Protein AF-A0A227J2J6-F1 (afdb_monomer_lite)

Organism: Vibrio parahaemolyticus (NCBI:txid670)

Sequence (100 aa):
ETFDATRYNQSDNKPFEEVLEASLSRRSILKGGLGISAMTAFGAFGLAGCNSSSSGTSASNGSGVSKAVLNFDSIPGSLTDAVSIPQGYTAQVLVPWGTP

Foldseek 3Di:
DPDDPDDPDPDPDDDVVVVVVVVVVVVVVVVVVCVVVVVVVCVPDPDPPPPDDDDDDDDPPPPPPPPDDDPFDDDDDDPDPDDDDTPPDDDDDPDDPPDD

Radius of gyration: 25.39 Å; chains: 1; bounding box: 62×45×46 Å

Structure (mmCIF, N/CA/C/O backbone):
data_AF-A0A227J2J6-F1
#
_entry.id   AF-A0A227J2J6-F1
#
loop_
_atom_site.group_PDB
_atom_site.id
_atom_site.type_symbol
_atom_site.label_atom_id
_atom_site.label_alt_id
_atom_site.label_comp_id
_atom_site.label_asym_id
_atom_site.label_entity_id
_atom_site.label_seq_id
_atom_site.pdbx_PDB_ins_code
_atom_site.Cartn_x
_atom_site.Cartn_y
_atom_site.Cartn_z
_atom_site.occupancy
_atom_site.B_iso_or_equiv
_atom_site.auth_seq_id
_atom_site.auth_comp_id
_atom_site.auth_asym_id
_atom_site.auth_atom_id
_atom_site.pdbx_PDB_model_num
ATOM 1 N N . GLU A 1 1 ? -27.874 13.995 26.804 1.00 52.56 1 GLU A N 1
ATOM 2 C CA . GLU A 1 1 ? -26.880 13.202 27.560 1.00 52.56 1 GLU A CA 1
ATOM 3 C C . GLU A 1 1 ? -27.247 11.712 27.554 1.00 52.56 1 GLU A C 1
ATOM 5 O O . GLU A 1 1 ? -28.024 11.280 28.392 1.00 52.56 1 GLU A O 1
ATOM 10 N N . THR A 1 2 ? -26.780 10.931 26.570 1.00 68.88 2 THR A N 1
ATOM 11 C CA . THR A 1 2 ? -27.120 9.492 26.410 1.00 68.88 2 THR A CA 1
ATOM 12 C C . THR A 1 2 ? -25.891 8.583 26.485 1.00 68.88 2 THR A C 1
ATOM 14 O O . THR A 1 2 ? -25.869 7.514 25.879 1.00 68.88 2 THR A O 1
ATOM 17 N N . PHE A 1 3 ? -24.828 9.025 27.155 1.00 70.50 3 PHE A N 1
ATOM 18 C CA . PHE A 1 3 ? -23.610 8.232 27.251 1.00 70.50 3 PHE A CA 1
ATOM 19 C C . PHE A 1 3 ? -23.766 7.169 28.345 1.00 70.50 3 PHE A C 1
ATOM 21 O O . PHE A 1 3 ? -23.811 7.496 29.529 1.00 70.50 3 PHE A O 1
ATOM 28 N N . ASP A 1 4 ? -23.874 5.907 27.935 1.00 75.12 4 ASP A N 1
ATOM 29 C CA . ASP A 1 4 ? -23.820 4.737 28.811 1.00 75.12 4 ASP A CA 1
ATOM 30 C C . ASP A 1 4 ? -22.391 4.175 28.782 1.00 75.12 4 ASP A C 1
ATOM 32 O O . ASP A 1 4 ? -21.891 3.769 27.734 1.00 75.12 4 ASP A O 1
ATOM 36 N N . ALA A 1 5 ? -21.715 4.195 29.933 1.00 74.94 5 ALA A N 1
ATOM 37 C CA . ALA A 1 5 ? -20.317 3.788 30.071 1.00 74.94 5 ALA A CA 1
ATOM 38 C C . ALA A 1 5 ? -20.135 2.269 30.278 1.00 74.94 5 ALA A C 1
ATOM 40 O O . ALA A 1 5 ? -19.032 1.812 30.594 1.00 74.94 5 ALA A O 1
ATOM 41 N N . THR A 1 6 ? -21.199 1.470 30.160 1.00 79.69 6 THR A N 1
ATOM 42 C CA . THR A 1 6 ? -21.135 0.026 30.412 1.00 79.69 6 THR A CA 1
ATOM 43 C C . THR A 1 6 ? -20.284 -0.711 29.372 1.00 79.69 6 THR A C 1
ATOM 45 O O . THR A 1 6 ? -20.518 -0.683 28.164 1.00 79.69 6 THR A O 1
ATOM 48 N N . ARG A 1 7 ? -19.251 -1.413 29.856 1.00 70.12 7 ARG A N 1
ATOM 49 C CA . ARG A 1 7 ? -18.338 -2.206 29.026 1.00 70.12 7 ARG A CA 1
ATOM 50 C C . ARG A 1 7 ? -18.874 -3.631 28.864 1.00 70.12 7 ARG A C 1
ATOM 52 O O . ARG A 1 7 ? -18.709 -4.465 29.747 1.00 70.12 7 ARG A O 1
ATOM 59 N N . TYR A 1 8 ? -19.459 -3.925 27.705 1.00 80.62 8 TYR A N 1
ATOM 60 C CA . TYR A 1 8 ? -19.974 -5.265 27.373 1.00 80.62 8 TYR A CA 1
ATOM 61 C C . TYR A 1 8 ? -18.879 -6.286 27.029 1.00 80.62 8 TYR A C 1
ATOM 63 O O . TYR A 1 8 ? -19.110 -7.493 27.079 1.00 80.62 8 TYR A O 1
ATOM 71 N N . ASN A 1 9 ? -17.677 -5.820 26.682 1.00 75.88 9 ASN A N 1
ATOM 72 C CA . ASN A 1 9 ? -16.558 -6.696 26.361 1.00 75.88 9 ASN A CA 1
ATOM 73 C C . ASN A 1 9 ? -15.788 -7.094 27.634 1.00 75.88 9 ASN A C 1
ATOM 75 O O . ASN A 1 9 ? -15.009 -6.294 28.160 1.00 75.88 9 ASN A O 1
ATOM 79 N N . GLN A 1 10 ? -15.999 -8.336 28.082 1.00 80.44 10 GLN A N 1
ATOM 80 C CA . GLN A 1 10 ? -15.340 -8.944 29.246 1.00 80.44 10 GLN A CA 1
ATOM 81 C C . GLN A 1 10 ? -13.994 -9.618 28.931 1.00 80.44 10 GLN A C 1
ATOM 83 O O . GLN A 1 10 ? -13.403 -10.231 29.811 1.00 80.44 10 GLN A O 1
ATOM 88 N N . SER A 1 11 ? -13.510 -9.553 27.687 1.00 81.88 11 SER A N 1
ATOM 89 C CA . SER A 1 11 ? -12.187 -10.095 27.364 1.00 81.88 11 SER A CA 1
ATOM 90 C C . SER A 1 11 ? -11.069 -9.234 27.960 1.00 81.88 11 SER A C 1
ATOM 92 O O . SER A 1 11 ? -11.162 -8.004 27.979 1.00 81.88 11 SER A O 1
ATOM 94 N N . ASP A 1 12 ? -9.968 -9.882 28.347 1.00 81.56 12 ASP A N 1
ATOM 95 C CA . ASP A 1 12 ? -8.729 -9.238 28.820 1.00 81.56 12 ASP A CA 1
ATOM 96 C C . ASP A 1 12 ? -7.928 -8.559 27.692 1.00 81.56 12 ASP A C 1
ATOM 98 O O . ASP A 1 12 ? -6.770 -8.169 27.858 1.00 81.56 12 ASP A O 1
ATOM 102 N N . ASN A 1 13 ? -8.521 -8.432 26.503 1.00 84.38 13 ASN A N 1
ATOM 103 C CA . ASN A 1 13 ? -7.863 -7.817 25.369 1.00 84.38 13 ASN A CA 1
ATOM 104 C C . ASN A 1 13 ? -7.784 -6.298 25.571 1.00 84.38 13 ASN A C 1
ATOM 106 O O . ASN A 1 13 ? -8.737 -5.654 26.028 1.00 84.38 13 ASN A O 1
ATOM 110 N N . LYS A 1 14 ? -6.647 -5.712 25.185 1.00 82.88 14 LYS A N 1
ATOM 111 C CA . LYS A 1 14 ? -6.433 -4.266 25.300 1.00 82.88 14 LYS A CA 1
ATOM 112 C C . LYS A 1 14 ? -7.535 -3.510 24.550 1.00 82.88 14 LYS A C 1
ATOM 114 O O . LYS A 1 14 ? -7.800 -3.847 23.389 1.00 82.88 14 LYS A O 1
ATOM 119 N N . PRO A 1 15 ? -8.195 -2.519 25.180 1.00 84.19 15 PRO A N 1
ATOM 120 C CA . PRO A 1 15 ? -9.182 -1.704 24.494 1.00 84.19 15 PRO A CA 1
ATOM 121 C C . PRO A 1 15 ? -8.528 -0.945 23.340 1.00 84.19 15 PRO A C 1
ATOM 123 O O . PRO A 1 15 ? -7.367 -0.543 23.411 1.00 84.19 15 PRO A O 1
ATOM 126 N N . PHE A 1 16 ? -9.294 -0.728 22.273 1.00 83.94 16 PHE A N 1
ATOM 127 C CA . PHE A 1 16 ? -8.801 -0.032 21.086 1.00 83.94 16 PHE A CA 1
ATOM 128 C C . PHE A 1 16 ? -8.272 1.375 21.402 1.00 83.94 16 PHE A C 1
ATOM 130 O O . PHE A 1 16 ? -7.287 1.801 20.810 1.00 83.94 16 PHE A O 1
ATOM 137 N N . GLU A 1 17 ? -8.880 2.064 22.367 1.00 85.25 17 GLU A N 1
ATOM 138 C CA . GLU A 1 17 ? -8.456 3.388 22.832 1.00 85.25 17 GLU A CA 1
ATOM 139 C C . GLU A 1 17 ? -7.000 3.403 23.322 1.00 85.25 17 GLU A C 1
ATOM 141 O O . GLU A 1 17 ? -6.227 4.262 22.910 1.00 85.25 17 GLU A O 1
ATOM 146 N N . GLU A 1 18 ? -6.579 2.391 24.085 1.00 86.00 18 GLU A N 1
ATOM 147 C CA . GLU A 1 18 ? -5.199 2.271 24.575 1.00 86.00 18 GLU A CA 1
ATOM 148 C C . GLU A 1 18 ? -4.209 2.036 23.421 1.00 86.00 18 GLU A C 1
ATOM 150 O O . GLU A 1 18 ? -3.103 2.581 23.397 1.00 86.00 18 GLU A O 1
ATOM 155 N N . VAL A 1 19 ? -4.612 1.251 22.415 1.00 88.25 19 VAL A N 1
ATOM 156 C CA . VAL A 1 19 ? -3.804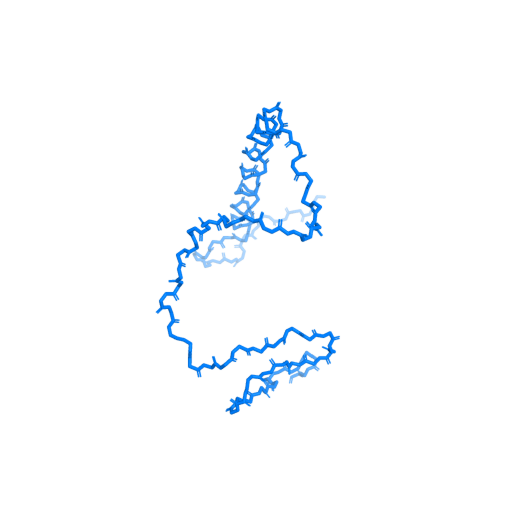 1.013 21.208 1.00 88.25 19 VAL A CA 1
ATOM 157 C C . VAL A 1 19 ? -3.680 2.292 20.376 1.00 88.25 19 VAL A C 1
ATOM 159 O O . VAL A 1 19 ? -2.588 2.627 19.903 1.00 88.25 19 VAL A O 1
ATOM 162 N N . LEU A 1 20 ? -4.788 3.018 20.211 1.00 88.75 20 LEU A N 1
ATOM 163 C CA . LEU A 1 20 ? -4.835 4.285 19.493 1.00 88.75 20 LEU A CA 1
ATOM 164 C C . LEU A 1 20 ? -3.948 5.327 20.183 1.00 88.75 20 LEU A C 1
ATOM 166 O O . LEU A 1 20 ? -3.094 5.924 19.525 1.00 88.75 20 LEU A O 1
ATOM 170 N N . GLU A 1 21 ? -4.074 5.483 21.499 1.00 89.44 21 GLU A N 1
ATOM 171 C CA . GLU A 1 21 ? -3.281 6.423 22.291 1.00 89.44 21 GLU A CA 1
ATOM 172 C C . GLU A 1 21 ? -1.783 6.096 22.245 1.00 89.44 21 GLU A C 1
ATOM 174 O O . GLU A 1 21 ? -0.957 6.979 21.989 1.00 89.44 21 GLU A O 1
ATOM 179 N N . ALA A 1 22 ? -1.414 4.816 22.354 1.00 88.38 22 ALA A N 1
ATOM 180 C CA . ALA A 1 22 ? -0.026 4.384 22.200 1.00 88.38 22 ALA A CA 1
ATOM 181 C C . ALA A 1 22 ? 0.547 4.731 20.810 1.00 88.38 22 ALA A C 1
ATOM 183 O O . ALA A 1 22 ? 1.717 5.112 20.690 1.00 88.38 22 ALA A O 1
ATOM 184 N N . SER A 1 23 ? -0.262 4.624 19.750 1.00 84.88 23 SER A N 1
ATOM 185 C CA . SER A 1 23 ? 0.161 4.963 18.385 1.00 84.88 23 SER A CA 1
ATOM 186 C C . SER A 1 23 ? 0.349 6.475 18.184 1.00 84.88 23 SER A C 1
ATOM 188 O O . SER A 1 23 ? 1.349 6.906 17.597 1.00 84.88 23 SER A O 1
ATOM 190 N N . LEU A 1 24 ? -0.569 7.285 18.725 1.00 86.25 24 LEU A N 1
ATOM 191 C CA . LEU A 1 24 ? -0.535 8.745 18.634 1.00 86.25 24 LEU A CA 1
ATOM 192 C C . LEU A 1 24 ? 0.621 9.327 19.453 1.00 86.25 24 LEU A C 1
ATOM 194 O O . LEU A 1 24 ? 1.340 10.198 18.957 1.00 86.25 24 LEU A O 1
ATOM 198 N N . SER A 1 25 ? 0.864 8.789 20.651 1.00 84.44 25 SER A N 1
ATOM 199 C CA . SER A 1 25 ? 1.988 9.165 21.514 1.00 84.44 25 SER A CA 1
ATOM 200 C C . SER A 1 25 ? 3.337 8.976 20.809 1.00 84.44 25 SER A C 1
ATOM 202 O O . SER A 1 25 ? 4.116 9.924 20.692 1.00 84.44 25 SER A O 1
ATOM 204 N N . ARG A 1 26 ? 3.585 7.803 20.201 1.00 82.25 26 ARG A N 1
ATOM 205 C CA . ARG A 1 26 ? 4.825 7.547 19.436 1.00 82.25 26 ARG A CA 1
ATOM 206 C C . ARG A 1 26 ? 5.020 8.526 18.279 1.00 82.25 26 ARG A C 1
ATOM 208 O O . ARG A 1 26 ? 6.128 9.021 18.076 1.00 82.25 26 ARG A O 1
ATOM 215 N N . ARG A 1 27 ? 3.959 8.826 17.521 1.00 80.31 27 ARG A N 1
ATOM 216 C CA . ARG A 1 27 ? 4.022 9.788 16.407 1.00 80.31 27 ARG A CA 1
ATOM 217 C C . ARG A 1 27 ? 4.300 11.207 16.905 1.00 80.31 27 ARG A C 1
ATOM 219 O O . ARG A 1 27 ? 5.059 11.921 16.253 1.00 80.31 27 ARG A O 1
ATOM 226 N N . SER A 1 28 ? 3.711 11.604 18.031 1.00 75.69 28 SER A N 1
ATOM 227 C CA . SER A 1 28 ? 3.956 12.910 18.650 1.00 75.69 28 SER A CA 1
ATOM 228 C C . SER A 1 28 ? 5.421 13.059 19.072 1.00 75.69 28 SER A C 1
ATOM 230 O O . SER A 1 28 ? 6.068 14.037 18.702 1.00 75.69 28 SER A O 1
ATOM 232 N N . ILE A 1 29 ? 5.984 12.037 19.727 1.00 78.00 29 ILE A N 1
ATOM 233 C CA . ILE A 1 29 ? 7.393 12.007 20.153 1.00 78.00 29 ILE A CA 1
ATOM 234 C C . ILE A 1 29 ? 8.337 12.091 18.944 1.00 78.00 29 ILE A C 1
ATOM 236 O O . ILE A 1 29 ? 9.251 12.914 18.929 1.00 78.00 29 ILE A O 1
ATOM 240 N N . LEU A 1 30 ? 8.096 11.294 17.897 1.00 73.25 30 LEU A N 1
ATOM 241 C CA . LEU A 1 30 ? 8.915 11.313 16.677 1.00 73.25 30 LEU A CA 1
ATOM 242 C C . LEU A 1 30 ? 8.827 12.658 15.940 1.00 73.25 30 LEU A C 1
ATOM 244 O O . LEU A 1 30 ? 9.842 13.183 15.485 1.00 73.25 30 LEU A O 1
ATOM 248 N N . LYS A 1 31 ? 7.627 13.245 15.846 1.00 68.06 31 LYS A N 1
ATOM 249 C CA . LYS A 1 31 ? 7.417 14.546 15.196 1.00 68.06 31 LYS A CA 1
ATOM 250 C C . LYS A 1 31 ? 8.043 15.695 15.996 1.00 68.06 31 LYS A C 1
ATOM 252 O O . LYS A 1 31 ? 8.613 16.600 15.393 1.00 68.06 31 LYS A O 1
ATOM 257 N N . GLY A 1 32 ? 7.984 15.639 17.328 1.00 63.25 32 GLY A N 1
ATOM 258 C CA . GLY A 1 32 ? 8.636 16.602 18.217 1.00 63.25 32 GLY A CA 1
ATOM 259 C C . GLY A 1 32 ? 10.166 16.513 18.184 1.00 63.25 32 GLY A C 1
ATOM 260 O O . GLY A 1 32 ? 10.835 17.5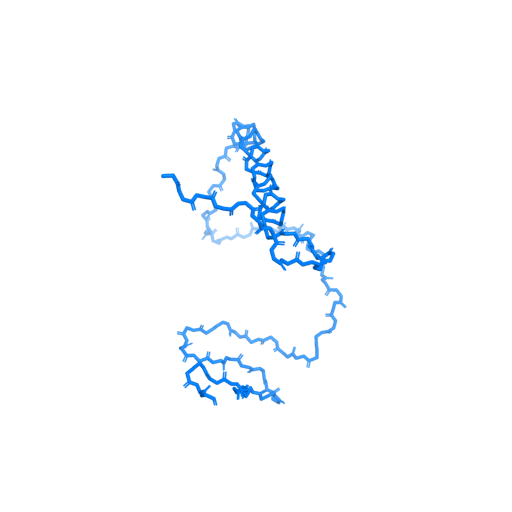41 18.121 1.00 63.25 32 GLY A O 1
ATOM 261 N N . GLY A 1 33 ? 10.726 15.298 18.143 1.00 61.03 33 GLY A N 1
ATOM 262 C CA . GLY A 1 33 ? 12.178 15.078 18.087 1.00 61.03 33 GLY A CA 1
ATOM 263 C C . GLY A 1 33 ? 12.817 15.508 16.762 1.00 61.03 33 GLY A C 1
ATOM 264 O O . GLY A 1 33 ? 13.855 16.168 16.758 1.00 61.03 33 GLY A O 1
ATOM 265 N N . LEU A 1 34 ? 12.170 15.211 15.629 1.00 57.34 34 LEU A N 1
ATOM 266 C CA . LEU A 1 34 ? 12.658 15.610 14.302 1.00 57.34 34 LEU A CA 1
ATOM 267 C C . LEU A 1 34 ? 12.627 17.131 14.089 1.00 57.34 34 LEU A C 1
ATOM 269 O O . LEU A 1 34 ? 13.521 17.663 13.437 1.00 57.34 34 LEU A O 1
ATOM 273 N N . GLY A 1 35 ? 11.642 17.842 14.650 1.00 55.62 35 GLY A N 1
ATOM 274 C CA . GLY A 1 35 ? 11.538 19.301 14.517 1.00 55.62 35 GLY A CA 1
ATOM 275 C C . GLY A 1 35 ? 12.702 20.060 15.163 1.00 55.62 35 GLY A C 1
ATOM 276 O O . GLY A 1 35 ? 13.185 21.037 14.598 1.00 55.62 35 GLY A O 1
ATOM 277 N N . ILE A 1 36 ? 13.200 19.575 16.305 1.00 56.69 36 ILE A N 1
ATOM 278 C CA . ILE A 1 36 ? 14.314 20.207 17.028 1.00 56.69 36 ILE A CA 1
ATOM 279 C C . ILE A 1 36 ? 15.662 19.864 16.372 1.00 56.69 36 ILE A C 1
ATOM 281 O O . ILE A 1 36 ? 16.501 20.746 16.197 1.00 56.69 36 ILE A O 1
ATOM 285 N N . SER A 1 37 ? 15.869 18.612 15.949 1.00 55.16 37 SER A N 1
ATOM 286 C CA . SER A 1 37 ? 17.128 18.194 15.309 1.00 55.16 37 SER A CA 1
ATOM 287 C C . SER A 1 37 ? 17.271 18.657 13.853 1.00 55.16 37 SER A C 1
ATOM 289 O O . SER A 1 37 ? 18.386 18.895 13.396 1.00 55.16 37 SER A O 1
ATOM 291 N N . ALA A 1 38 ? 16.172 18.819 13.108 1.00 54.38 38 ALA A N 1
ATOM 292 C CA . ALA A 1 38 ? 16.236 19.323 11.736 1.00 54.38 38 ALA A CA 1
ATOM 293 C C . ALA A 1 38 ? 16.611 20.811 11.689 1.00 54.38 38 ALA A C 1
ATOM 295 O O . ALA A 1 38 ? 17.396 21.206 10.832 1.00 54.38 38 ALA A O 1
ATOM 296 N N . MET A 1 39 ? 16.119 21.633 12.623 1.00 57.62 39 MET A N 1
ATOM 297 C CA . MET A 1 39 ? 16.487 23.054 12.677 1.00 57.62 39 MET A CA 1
ATOM 298 C C . MET A 1 39 ? 17.980 23.265 12.968 1.00 57.62 39 MET A C 1
ATOM 300 O O . MET A 1 39 ? 18.596 24.146 12.372 1.00 57.62 39 MET A O 1
ATOM 304 N N . THR A 1 40 ? 18.593 22.438 13.820 1.00 57.91 40 THR A N 1
ATOM 305 C CA . THR A 1 40 ? 20.038 22.517 14.094 1.00 57.91 40 THR A CA 1
ATOM 306 C C . THR A 1 40 ? 20.890 21.962 12.950 1.00 57.91 40 THR A C 1
ATOM 308 O O . THR A 1 40 ? 21.941 22.526 12.654 1.00 57.91 40 THR A O 1
ATOM 311 N N . ALA A 1 41 ? 20.434 20.916 12.254 1.00 56.41 41 ALA A N 1
ATOM 312 C CA . ALA A 1 41 ? 21.160 20.342 11.119 1.00 56.41 41 ALA A CA 1
ATOM 313 C C . ALA A 1 41 ? 21.098 21.219 9.851 1.00 56.41 41 ALA A C 1
ATOM 315 O O . ALA A 1 41 ? 22.129 21.448 9.218 1.00 56.41 41 ALA A O 1
ATOM 316 N N . PHE A 1 42 ? 19.925 21.765 9.505 1.00 56.75 42 PHE A N 1
ATOM 317 C CA . PHE A 1 42 ? 19.753 22.620 8.319 1.00 56.75 42 PHE A CA 1
ATOM 318 C C . PHE A 1 42 ? 20.331 24.035 8.485 1.00 56.75 42 PHE A C 1
ATOM 320 O O . PHE A 1 42 ? 20.606 24.693 7.485 1.00 56.75 42 PHE A O 1
ATOM 327 N N . GLY A 1 43 ? 20.538 24.510 9.720 1.00 54.84 43 GLY A N 1
ATOM 328 C CA . GLY A 1 43 ? 21.206 25.790 9.983 1.00 54.84 43 GLY A CA 1
ATOM 329 C C . GLY A 1 43 ? 22.734 25.745 9.842 1.00 54.84 43 GLY A C 1
ATOM 330 O O . GLY A 1 43 ? 23.344 26.776 9.575 1.00 54.84 43 GLY A O 1
ATOM 331 N N . ALA A 1 44 ? 23.356 24.570 10.002 1.00 53.56 44 ALA A N 1
ATOM 332 C CA . ALA A 1 44 ? 24.815 24.409 9.968 1.00 53.56 44 ALA A CA 1
ATOM 333 C C . ALA A 1 44 ? 25.345 23.802 8.655 1.00 53.56 44 ALA A C 1
ATOM 335 O O . ALA A 1 44 ? 26.469 24.100 8.255 1.00 53.56 44 ALA A O 1
ATOM 336 N N . PHE A 1 45 ? 24.548 22.983 7.962 1.00 55.53 45 PHE A N 1
ATOM 337 C CA . PHE A 1 45 ? 24.919 22.360 6.692 1.00 55.53 45 PHE A CA 1
ATOM 338 C C . PHE A 1 45 ? 23.925 22.793 5.615 1.00 55.53 45 PHE A C 1
ATOM 340 O O . PHE A 1 45 ? 22.816 22.271 5.524 1.00 55.53 45 PHE A O 1
ATOM 347 N N . GLY A 1 46 ? 24.316 23.804 4.834 1.00 55.16 46 GLY A N 1
ATOM 348 C CA . GLY A 1 46 ? 23.503 24.367 3.757 1.00 55.16 46 GLY A CA 1
ATOM 349 C C . GLY A 1 46 ? 22.964 23.311 2.786 1.00 55.16 46 GLY A C 1
ATOM 350 O O . GLY A 1 46 ? 23.556 22.246 2.611 1.00 55.16 46 GLY A O 1
ATOM 351 N N . LEU A 1 47 ? 21.828 23.627 2.151 1.00 58.41 47 LEU A N 1
ATOM 352 C CA . LEU A 1 47 ? 21.174 22.799 1.134 1.00 58.41 47 LEU A CA 1
ATOM 353 C C . LEU A 1 47 ? 22.173 22.381 0.039 1.00 58.41 47 LEU A C 1
ATOM 355 O O . LEU A 1 47 ? 22.435 23.133 -0.900 1.00 58.41 47 LEU A O 1
ATOM 359 N N . ALA A 1 48 ? 22.693 21.158 0.123 1.00 60.47 48 ALA A N 1
ATOM 360 C CA . ALA A 1 48 ? 23.398 20.529 -0.982 1.00 60.47 48 ALA A CA 1
ATOM 361 C C . ALA A 1 48 ? 22.360 20.092 -2.027 1.00 60.47 48 ALA A C 1
ATOM 363 O O . ALA A 1 48 ? 21.766 19.017 -1.939 1.00 60.47 48 ALA A O 1
ATOM 364 N N . GLY A 1 49 ? 22.101 20.966 -3.001 1.00 48.56 49 GLY A N 1
ATOM 365 C CA . GLY A 1 49 ? 21.330 20.632 -4.192 1.00 48.56 49 GLY A CA 1
ATOM 366 C C . GLY A 1 49 ? 22.078 19.585 -5.014 1.00 48.56 49 GLY A C 1
ATOM 367 O O . GLY A 1 49 ? 23.161 19.851 -5.531 1.00 48.56 49 GLY A O 1
ATOM 368 N N . CYS A 1 50 ? 21.517 18.384 -5.135 1.00 55.84 50 CYS A N 1
ATOM 369 C CA . CYS A 1 50 ? 22.063 17.353 -6.009 1.00 55.84 50 CYS A CA 1
ATOM 370 C C . CYS A 1 50 ? 21.671 17.676 -7.462 1.00 55.84 50 CYS A C 1
ATOM 372 O O . CYS A 1 50 ? 20.642 17.222 -7.953 1.00 55.84 50 CYS A O 1
ATOM 374 N N . ASN A 1 51 ? 22.464 18.514 -8.136 1.00 45.75 51 ASN A N 1
ATOM 375 C CA . ASN A 1 51 ? 22.405 18.682 -9.588 1.00 45.75 51 ASN A CA 1
ATOM 376 C C . ASN A 1 51 ? 23.344 17.649 -10.225 1.00 45.75 51 ASN A C 1
ATOM 378 O O . ASN A 1 51 ? 24.562 17.835 -10.242 1.00 45.75 51 ASN A O 1
ATOM 382 N N . SER A 1 52 ? 22.793 16.545 -10.725 1.00 45.59 52 SER A N 1
ATOM 383 C CA . SER A 1 52 ? 23.570 15.522 -11.422 1.00 45.59 52 SER A CA 1
ATOM 384 C C . SER A 1 52 ? 23.898 15.974 -12.850 1.00 45.59 52 SER A C 1
ATOM 386 O O . SER A 1 52 ? 23.156 15.680 -13.786 1.00 45.59 52 SER A O 1
ATOM 388 N N . SER A 1 53 ? 25.033 16.651 -13.015 1.00 44.25 53 SER A N 1
ATOM 389 C CA . SER A 1 53 ? 25.733 16.748 -14.299 1.00 44.25 53 SER A CA 1
ATOM 390 C C . SER A 1 53 ? 27.014 15.924 -14.187 1.00 44.25 53 SER A C 1
ATOM 392 O O . SER A 1 53 ? 27.854 16.157 -13.323 1.00 44.25 53 SER A O 1
ATOM 394 N N . SER A 1 54 ? 27.111 14.896 -15.021 1.00 50.09 54 SER A N 1
ATOM 395 C CA . SER A 1 54 ? 28.174 13.895 -15.045 1.00 50.09 54 SER A CA 1
ATOM 396 C C . SER A 1 54 ? 29.573 14.485 -15.260 1.00 50.09 54 SER A C 1
ATOM 398 O O . SER A 1 54 ? 29.809 15.097 -16.295 1.00 50.09 54 SER A O 1
ATOM 400 N N . SER A 1 55 ? 30.517 14.186 -14.365 1.00 46.06 55 SER A N 1
ATOM 401 C CA . SER A 1 55 ? 31.806 13.550 -14.691 1.00 46.06 55 SER A CA 1
ATOM 402 C C . SER A 1 55 ? 32.675 13.463 -13.436 1.00 46.06 55 SER A C 1
ATOM 404 O O . SER A 1 55 ? 32.995 14.486 -12.845 1.00 46.06 55 SER A O 1
ATOM 406 N N . GLY A 1 56 ? 33.092 12.243 -13.090 1.00 53.25 56 GLY A N 1
ATOM 407 C CA . GLY A 1 56 ? 34.321 11.967 -12.347 1.00 53.25 56 GLY A CA 1
ATOM 408 C C . GLY A 1 56 ? 34.415 12.501 -10.919 1.00 53.25 56 GLY A C 1
ATOM 409 O O . GLY A 1 56 ? 34.823 13.630 -10.693 1.00 53.25 56 GLY A O 1
ATOM 410 N N . THR A 1 57 ? 34.160 11.632 -9.944 1.00 40.00 57 THR A N 1
ATOM 411 C CA . THR A 1 57 ? 35.050 11.389 -8.791 1.00 40.00 57 THR A CA 1
ATOM 412 C C . THR A 1 57 ? 34.421 10.312 -7.915 1.00 40.00 57 THR A C 1
ATOM 414 O O . THR A 1 57 ? 33.258 10.381 -7.528 1.00 40.00 57 THR A O 1
ATOM 417 N N . SER A 1 58 ? 35.194 9.258 -7.671 1.00 52.06 58 SER A N 1
ATOM 418 C CA . SER A 1 58 ? 34.814 8.091 -6.887 1.00 52.06 58 SER A CA 1
ATOM 419 C C . SER A 1 58 ? 34.480 8.490 -5.450 1.00 52.06 58 SER A C 1
ATOM 421 O O . SER A 1 58 ? 35.377 8.695 -4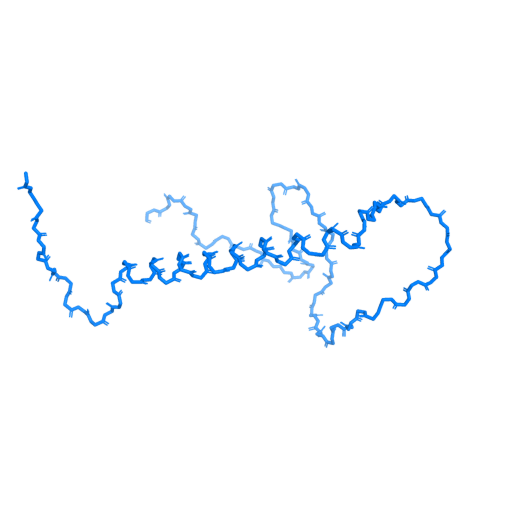.637 1.00 52.06 58 SER A O 1
ATOM 423 N N . ALA A 1 59 ? 33.193 8.559 -5.116 1.00 45.44 59 ALA A N 1
ATOM 424 C CA . ALA A 1 59 ? 32.745 8.477 -3.736 1.00 45.44 59 ALA A CA 1
ATOM 425 C C . ALA A 1 59 ? 32.593 6.992 -3.399 1.00 45.44 59 ALA A C 1
ATOM 427 O O . ALA A 1 59 ? 31.664 6.329 -3.864 1.00 45.44 59 ALA A O 1
ATOM 428 N N . SER A 1 60 ? 33.532 6.449 -2.621 1.00 51.56 60 SER A N 1
ATOM 429 C CA . SER A 1 60 ? 33.364 5.140 -1.999 1.00 51.56 60 SER A CA 1
ATOM 430 C C . SER A 1 60 ? 32.235 5.235 -0.969 1.00 51.56 60 SER A C 1
ATOM 432 O O . SER A 1 60 ? 32.467 5.466 0.218 1.00 51.56 60 SER A O 1
ATOM 434 N N . ASN A 1 61 ? 30.992 5.088 -1.422 1.00 46.16 61 ASN A N 1
ATOM 435 C CA . ASN A 1 61 ? 29.875 4.855 -0.524 1.00 46.16 61 ASN A CA 1
ATOM 436 C C . ASN A 1 61 ? 30.009 3.428 -0.002 1.00 46.16 61 ASN A C 1
ATOM 438 O O . ASN A 1 61 ? 29.762 2.461 -0.722 1.00 46.16 61 ASN A O 1
ATOM 442 N N . GLY A 1 62 ? 30.407 3.310 1.264 1.00 53.34 62 GLY A N 1
ATOM 443 C CA . GLY A 1 62 ? 30.225 2.104 2.057 1.00 53.34 62 GLY A CA 1
ATOM 444 C C . GLY A 1 62 ? 28.735 1.807 2.193 1.00 53.34 62 GLY A C 1
ATOM 445 O O . GLY A 1 62 ? 28.118 2.114 3.206 1.00 53.34 62 GLY A O 1
ATOM 446 N N . SER A 1 63 ? 28.141 1.236 1.152 1.00 54.00 63 SER A N 1
ATOM 447 C CA . SER A 1 63 ? 26.877 0.531 1.261 1.00 54.00 63 SER A CA 1
ATOM 448 C C . SER A 1 63 ? 27.250 -0.885 1.660 1.00 54.00 63 SER A C 1
ATOM 450 O O . SER A 1 63 ? 27.898 -1.592 0.889 1.00 54.00 63 SER A O 1
ATOM 452 N N . GLY A 1 64 ? 26.944 -1.270 2.899 1.00 57.12 64 GLY A N 1
ATOM 453 C CA . GLY A 1 64 ? 27.057 -2.662 3.311 1.00 57.12 64 GLY A CA 1
ATOM 454 C C . GLY A 1 64 ? 26.244 -3.500 2.334 1.00 57.12 64 GLY A C 1
ATOM 455 O O . GLY A 1 64 ? 25.018 -3.478 2.389 1.00 57.12 64 GLY A O 1
ATOM 456 N N . VAL A 1 65 ? 26.930 -4.172 1.407 1.00 64.31 65 VAL A N 1
ATOM 457 C CA . VAL A 1 65 ? 26.306 -5.060 0.432 1.00 64.31 65 VAL A CA 1
ATOM 458 C C . VAL A 1 65 ? 25.606 -6.133 1.245 1.00 64.31 65 VAL A C 1
ATOM 460 O O . VAL A 1 65 ? 26.247 -6.946 1.916 1.00 64.31 65 VAL A O 1
ATOM 463 N N . SER A 1 66 ? 24.281 -6.083 1.259 1.00 66.12 66 SER A N 1
ATOM 464 C CA . SER A 1 66 ? 23.447 -7.079 1.907 1.00 66.12 66 SER A CA 1
ATOM 465 C C . SER A 1 66 ? 23.850 -8.450 1.364 1.00 66.12 66 SER A C 1
ATOM 467 O O . SER A 1 66 ? 23.646 -8.746 0.193 1.00 66.12 66 SER A O 1
ATOM 469 N N . LYS A 1 67 ? 24.408 -9.318 2.218 1.00 72.94 67 LYS A N 1
ATOM 470 C CA . LYS A 1 67 ? 24.771 -10.710 1.878 1.00 72.94 67 LYS A CA 1
ATOM 471 C C . LYS A 1 67 ? 23.537 -11.622 1.733 1.00 72.94 67 LYS A C 1
ATOM 473 O O . LYS A 1 67 ? 23.639 -12.841 1.846 1.00 72.94 67 LYS A O 1
ATOM 478 N N . ALA A 1 68 ? 22.353 -11.038 1.571 1.00 77.50 68 ALA A N 1
ATOM 479 C CA . ALA A 1 68 ? 21.117 -11.780 1.416 1.00 77.50 68 ALA A CA 1
ATOM 480 C C . ALA A 1 68 ? 21.120 -12.441 0.036 1.00 77.50 68 ALA A C 1
ATOM 482 O O . ALA A 1 68 ? 21.212 -11.762 -0.984 1.00 77.50 68 ALA A O 1
ATOM 483 N N . VAL A 1 69 ? 21.040 -13.770 0.014 1.00 84.25 69 VAL A N 1
ATOM 484 C CA . VAL A 1 69 ? 20.868 -14.527 -1.225 1.00 84.25 69 VAL A CA 1
ATOM 485 C C . VAL A 1 69 ? 19.387 -14.492 -1.572 1.00 84.25 69 VAL A C 1
ATOM 487 O O . VAL A 1 69 ? 18.555 -15.008 -0.826 1.00 84.25 69 VAL A O 1
ATOM 490 N N . LEU A 1 70 ? 19.063 -13.848 -2.686 1.00 85.94 70 LEU A N 1
ATOM 491 C CA . LEU A 1 70 ? 17.726 -13.849 -3.259 1.00 85.94 70 LEU A CA 1
ATOM 492 C C . LEU A 1 70 ? 17.681 -14.950 -4.317 1.00 85.94 70 LEU A C 1
ATOM 494 O O . LEU A 1 70 ? 18.520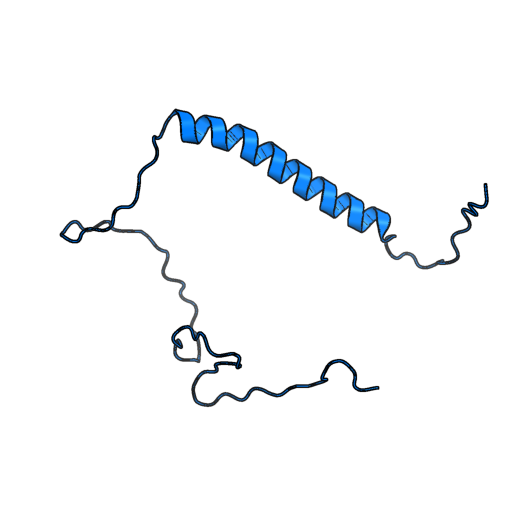 -14.982 -5.210 1.00 85.94 70 LEU A O 1
ATOM 498 N N . ASN A 1 71 ? 16.706 -15.850 -4.221 1.00 90.62 71 ASN A N 1
ATOM 499 C CA . ASN A 1 71 ? 16.511 -16.925 -5.202 1.00 90.62 71 ASN A CA 1
ATOM 500 C C . ASN A 1 71 ? 15.670 -16.469 -6.409 1.00 90.62 71 ASN A C 1
ATOM 502 O O . ASN A 1 71 ? 14.978 -17.276 -7.021 1.00 90.62 71 ASN A O 1
ATOM 506 N N . PHE A 1 72 ? 15.680 -15.173 -6.718 1.00 91.31 72 PHE A N 1
ATOM 507 C CA . PHE A 1 72 ? 14.982 -14.599 -7.861 1.00 91.31 72 PHE A CA 1
ATOM 508 C C . PHE A 1 72 ? 15.810 -13.460 -8.456 1.00 91.31 72 PHE A C 1
ATOM 510 O O . PHE A 1 72 ? 16.504 -12.743 -7.731 1.00 91.31 72 PHE A O 1
ATOM 517 N N . ASP A 1 73 ? 15.703 -13.285 -9.770 1.00 90.25 73 ASP A N 1
ATOM 518 C CA . ASP A 1 73 ? 16.323 -12.165 -10.467 1.00 90.25 73 ASP A CA 1
ATOM 519 C C . ASP A 1 73 ? 15.541 -10.871 -10.229 1.00 90.25 73 ASP A C 1
ATOM 521 O O . ASP A 1 73 ? 14.307 -10.853 -10.227 1.00 90.25 73 ASP A O 1
ATOM 525 N N . SER A 1 74 ? 16.270 -9.768 -10.048 1.00 90.56 74 SER A N 1
ATOM 526 C CA . SER A 1 74 ? 15.667 -8.443 -9.905 1.00 90.56 74 SER A CA 1
ATOM 527 C C . SER A 1 74 ? 14.903 -8.047 -11.171 1.00 90.56 74 SER A C 1
ATOM 529 O O . SER A 1 74 ? 15.369 -8.265 -12.290 1.00 90.56 74 SER A O 1
ATOM 531 N N . ILE A 1 75 ? 13.742 -7.425 -10.985 1.00 93.19 7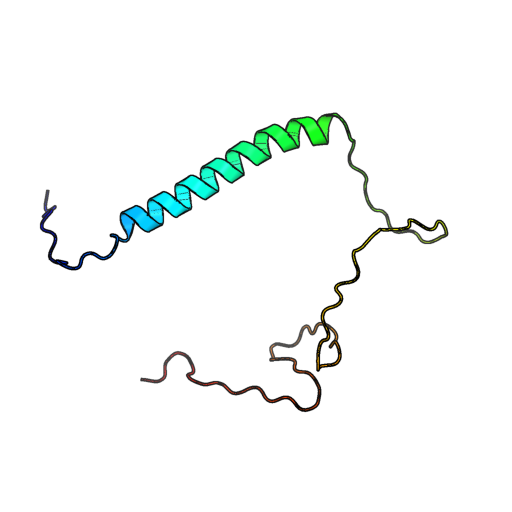5 ILE A N 1
ATOM 532 C CA . ILE A 1 75 ? 12.822 -7.030 -12.054 1.00 93.19 75 ILE A CA 1
ATOM 533 C C . ILE A 1 75 ? 12.787 -5.496 -12.110 1.00 93.19 75 ILE A C 1
ATOM 535 O O . ILE A 1 75 ? 12.765 -4.861 -11.050 1.00 93.19 75 ILE A O 1
ATOM 539 N N . PRO A 1 76 ? 12.772 -4.863 -13.298 1.00 92.50 76 PRO A N 1
ATOM 540 C CA . PRO A 1 76 ? 12.576 -3.420 -13.396 1.00 92.50 76 PRO A CA 1
ATOM 541 C C . PRO A 1 76 ? 11.214 -2.992 -12.830 1.00 92.50 76 PRO A C 1
ATOM 543 O O . PRO A 1 76 ? 10.233 -3.734 -12.897 1.00 92.50 76 PRO A O 1
ATOM 546 N N . GLY A 1 77 ? 11.143 -1.766 -12.305 1.00 92.25 77 GLY A N 1
ATOM 547 C CA . GLY A 1 77 ? 9.867 -1.158 -11.924 1.00 92.25 77 GLY A CA 1
ATOM 548 C C . GLY A 1 77 ? 8.953 -0.964 -13.138 1.00 92.25 77 GLY A C 1
ATOM 549 O O . GLY A 1 77 ? 9.433 -0.653 -14.229 1.00 92.25 77 GLY A O 1
ATOM 550 N N . SER A 1 78 ? 7.642 -1.127 -12.943 1.00 93.12 78 SER A N 1
ATOM 551 C CA . SER A 1 78 ? 6.628 -0.979 -13.993 1.00 93.12 78 SER A CA 1
ATOM 552 C C . SER A 1 78 ? 5.597 0.095 -13.641 1.00 93.12 78 SER A C 1
ATOM 554 O O . SER A 1 78 ? 5.259 0.287 -12.475 1.00 93.12 78 SER A O 1
ATOM 556 N N . LEU A 1 79 ? 5.086 0.778 -14.667 1.00 94.56 79 LEU A N 1
ATOM 557 C CA . LEU A 1 79 ? 3.989 1.755 -14.592 1.00 94.56 79 LEU A CA 1
ATOM 558 C C . LEU A 1 79 ? 2.632 1.138 -14.981 1.00 94.56 79 LEU A C 1
ATOM 560 O O . LEU A 1 79 ? 1.631 1.842 -15.075 1.00 94.56 79 LEU A O 1
ATOM 564 N N . THR A 1 80 ? 2.602 -0.162 -15.271 1.00 95.06 80 THR A N 1
ATOM 565 C CA . THR A 1 80 ? 1.384 -0.883 -15.651 1.00 95.06 80 THR A CA 1
ATOM 566 C C . THR A 1 80 ? 0.480 -1.114 -14.445 1.00 95.06 80 THR A C 1
ATOM 568 O O . THR A 1 80 ? 0.973 -1.494 -13.385 1.00 95.06 80 THR A O 1
ATOM 571 N N . ASP A 1 81 ? -0.835 -1.006 -14.636 1.00 95.31 81 ASP A N 1
ATOM 572 C CA . ASP A 1 81 ? -1.839 -1.419 -13.645 1.00 95.31 81 ASP A CA 1
ATOM 573 C C . ASP A 1 81 ? -1.979 -2.955 -13.611 1.00 95.31 81 ASP A C 1
ATOM 575 O O . ASP A 1 81 ? -2.945 -3.540 -14.097 1.00 95.31 81 ASP A O 1
ATOM 579 N N . ALA A 1 82 ? -0.918 -3.627 -13.157 1.00 93.06 82 ALA A N 1
ATOM 580 C CA . ALA A 1 82 ? -0.809 -5.081 -13.091 1.00 93.06 82 ALA A CA 1
ATOM 581 C C . ALA A 1 82 ? 0.284 -5.517 -12.099 1.00 93.06 82 ALA A C 1
ATOM 583 O O . ALA A 1 82 ? 1.192 -4.754 -11.761 1.00 93.06 82 ALA A O 1
ATOM 584 N N . VAL A 1 83 ? 0.241 -6.782 -11.671 1.00 94.19 83 VAL A N 1
ATOM 585 C CA . VAL A 1 83 ? 1.263 -7.378 -10.797 1.00 94.19 83 VAL A CA 1
ATOM 586 C C . VAL A 1 83 ? 2.455 -7.857 -11.635 1.00 94.19 83 VAL A C 1
ATOM 588 O O . VAL A 1 83 ? 2.306 -8.733 -12.483 1.00 94.19 83 VAL A O 1
ATOM 591 N N . SER A 1 84 ? 3.646 -7.307 -11.381 1.00 94.75 84 SER A N 1
ATOM 592 C CA . SER A 1 84 ? 4.904 -7.720 -12.029 1.00 94.75 84 SER A CA 1
ATOM 593 C C . SER A 1 84 ? 5.639 -8.757 -11.173 1.00 94.75 84 SER A C 1
ATOM 595 O O . SER A 1 84 ? 5.877 -8.516 -9.991 1.00 94.75 84 SER A O 1
ATOM 597 N N . ILE A 1 85 ? 6.001 -9.903 -11.758 1.00 94.81 85 ILE A N 1
ATOM 598 C CA . ILE A 1 85 ? 6.630 -11.043 -11.064 1.00 94.81 85 ILE A CA 1
ATOM 599 C C . ILE A 1 85 ? 7.875 -11.556 -11.809 1.00 94.81 85 ILE A C 1
ATOM 601 O O . ILE A 1 85 ? 7.965 -11.376 -13.027 1.00 94.81 85 ILE A O 1
ATOM 605 N N . PRO A 1 86 ? 8.843 -12.184 -11.110 1.00 94.75 86 PRO A N 1
ATOM 606 C CA . PRO A 1 86 ? 10.024 -12.753 -11.746 1.00 94.75 86 PRO A CA 1
ATOM 607 C C . PRO A 1 86 ? 9.681 -14.047 -12.498 1.00 94.75 86 PRO A C 1
ATOM 609 O O . PRO A 1 86 ? 8.628 -14.655 -12.290 1.00 94.75 86 PRO A O 1
ATOM 612 N N . GLN A 1 87 ? 10.583 -14.486 -13.377 1.00 91.94 87 GLN A N 1
ATOM 613 C CA . GLN A 1 87 ? 10.400 -15.719 -14.147 1.00 91.94 87 GLN A CA 1
ATOM 614 C C . GLN A 1 87 ? 10.245 -16.934 -13.218 1.00 91.94 87 GLN A C 1
ATOM 616 O O . GLN A 1 87 ? 10.951 -17.053 -12.220 1.00 91.94 87 GLN A O 1
ATOM 621 N N . GLY A 1 88 ? 9.316 -17.837 -13.544 1.00 94.25 88 GLY A N 1
ATOM 622 C CA . GLY A 1 88 ? 9.046 -19.044 -12.750 1.00 94.25 88 GLY A CA 1
ATOM 623 C C . GLY A 1 88 ? 8.117 -18.848 -11.544 1.00 94.25 88 GLY A C 1
ATOM 624 O O . GLY A 1 88 ? 7.833 -19.818 -10.846 1.00 94.25 88 GLY A O 1
ATOM 625 N N . TYR A 1 89 ? 7.609 -17.634 -11.308 1.00 94.62 89 TYR A N 1
ATOM 626 C CA . TYR A 1 89 ? 6.627 -17.353 -10.257 1.00 94.62 89 TYR A CA 1
ATOM 627 C C . TYR A 1 89 ? 5.208 -17.223 -10.822 1.00 94.62 89 TYR A C 1
ATOM 629 O O . TYR A 1 89 ? 5.000 -17.041 -12.020 1.00 94.62 89 TYR A O 1
ATOM 637 N N . THR A 1 90 ? 4.200 -17.327 -9.954 1.00 95.56 90 THR A N 1
ATOM 638 C CA . THR A 1 90 ? 2.786 -17.123 -10.303 1.00 95.56 90 THR A CA 1
ATOM 639 C C . THR A 1 90 ? 2.104 -16.321 -9.202 1.00 95.56 90 THR A C 1
ATOM 641 O O . THR A 1 90 ? 2.346 -16.561 -8.020 1.00 95.56 90 THR A O 1
ATOM 644 N N . ALA A 1 91 ? 1.253 -15.370 -9.586 1.00 95.38 91 ALA A N 1
ATOM 645 C CA . ALA A 1 91 ? 0.407 -14.612 -8.671 1.00 95.38 91 ALA A CA 1
ATOM 646 C C . ALA A 1 91 ? -1.055 -15.053 -8.833 1.00 95.38 91 ALA A C 1
ATOM 648 O O . ALA A 1 91 ? -1.527 -15.228 -9.955 1.00 95.38 91 ALA A O 1
ATOM 649 N N . GLN A 1 92 ? -1.774 -15.218 -7.721 1.00 95.69 92 GLN A N 1
ATOM 650 C CA . GLN A 1 92 ? -3.186 -15.605 -7.707 1.00 95.69 92 GLN A CA 1
ATOM 651 C C . GLN A 1 92 ? -3.966 -14.727 -6.726 1.00 95.69 92 GLN A C 1
ATOM 653 O O . GLN A 1 92 ? -3.503 -14.455 -5.619 1.00 95.69 92 GLN A O 1
ATOM 658 N N . VAL A 1 93 ? -5.167 -14.300 -7.123 1.00 94.06 93 VAL A N 1
ATOM 659 C CA . VAL A 1 93 ? -6.108 -13.604 -6.236 1.00 94.06 93 VAL A CA 1
ATOM 660 C C . VAL A 1 93 ? -6.811 -14.639 -5.361 1.00 94.06 93 VAL A C 1
ATOM 662 O O . VAL A 1 93 ? -7.447 -15.547 -5.888 1.00 94.06 93 VAL A O 1
ATOM 665 N N . LEU A 1 94 ? -6.697 -14.507 -4.037 1.00 93.06 94 LEU A N 1
ATOM 666 C CA . LEU A 1 94 ? -7.336 -15.432 -3.092 1.00 93.06 94 LEU A CA 1
ATOM 667 C C . LEU A 1 94 ? -8.810 -15.090 -2.856 1.00 93.06 94 LEU A C 1
ATOM 669 O O . LEU A 1 94 ? -9.660 -15.968 -2.932 1.00 93.06 94 LEU A O 1
ATOM 673 N N . VAL A 1 95 ? -9.109 -13.817 -2.589 1.00 93.94 95 VAL A N 1
ATOM 674 C CA . VAL A 1 95 ? -10.474 -13.314 -2.400 1.00 93.94 95 VAL A CA 1
ATOM 675 C C . VAL A 1 95 ? -10.540 -11.899 -2.967 1.00 93.94 95 VAL A C 1
ATOM 677 O O . VAL A 1 95 ? -9.847 -11.013 -2.458 1.00 93.94 95 VAL A O 1
ATOM 680 N N . PRO A 1 96 ? -11.329 -11.654 -4.024 1.00 90.44 96 PRO A N 1
ATOM 681 C CA . PRO A 1 96 ? -11.587 -10.302 -4.480 1.00 90.44 96 PRO A CA 1
ATOM 682 C C . PRO A 1 96 ? -12.574 -9.616 -3.533 1.00 90.44 96 PRO A C 1
ATOM 684 O O . PRO A 1 96 ? -13.501 -10.228 -2.995 1.00 90.44 96 PRO A O 1
ATOM 687 N N . TRP A 1 97 ? -12.394 -8.313 -3.350 1.00 89.88 97 TRP A N 1
ATOM 688 C CA . TRP A 1 97 ? -13.346 -7.512 -2.592 1.00 89.88 97 TRP A CA 1
ATOM 689 C C . TRP A 1 97 ? -14.751 -7.610 -3.211 1.00 89.88 97 TRP A C 1
ATOM 691 O O . TRP A 1 97 ?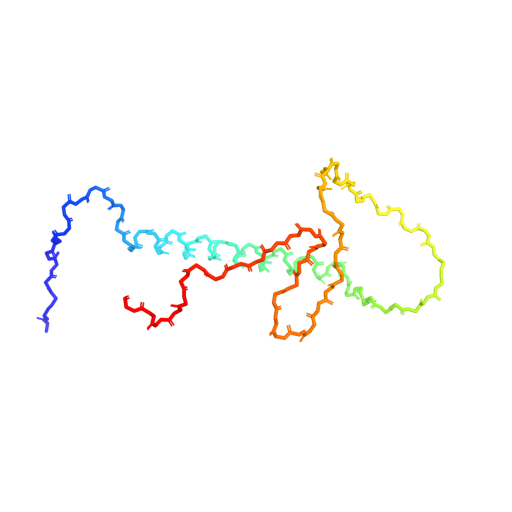 -14.905 -7.513 -4.427 1.00 89.88 97 TRP A O 1
ATOM 701 N N . GLY A 1 98 ? -15.770 -7.813 -2.370 1.00 91.88 98 GLY A N 1
ATOM 702 C CA . GLY A 1 98 ? -17.169 -7.906 -2.797 1.00 91.88 98 GLY A CA 1
ATOM 703 C C . GLY A 1 98 ? -17.666 -9.313 -3.150 1.00 91.88 98 GLY A C 1
ATOM 704 O O . GLY A 1 98 ? -18.803 -9.436 -3.597 1.00 91.88 98 GLY A O 1
ATOM 705 N N . THR A 1 99 ? -16.869 -10.366 -2.936 1.00 71.31 99 THR A N 1
ATOM 706 C CA . THR A 1 99 ? -17.379 -11.749 -2.981 1.00 71.31 99 THR A CA 1
ATOM 707 C C . THR A 1 99 ? -17.930 -12.157 -1.605 1.00 71.31 99 THR A C 1
ATOM 709 O O . THR A 1 99 ? -17.193 -12.023 -0.627 1.00 71.31 99 THR A O 1
ATOM 712 N N . PRO A 1 100 ? -19.221 -12.545 -1.503 1.00 70.50 100 PRO A N 1
ATOM 713 C CA . PRO A 1 100 ? -19.852 -12.943 -0.242 1.00 70.50 100 PRO A CA 1
ATOM 714 C C . PRO A 1 100 ? -19.370 -14.306 0.265 1.00 70.50 100 PRO A C 1
ATOM 716 O O . PRO A 1 100 ? -18.998 -15.158 -0.576 1.00 70.50 100 PRO A O 1
#

Secondary structure (DSSP, 8-state):
----------S-SPPHHHHHHHHHHHHHHHHHHHHHHHHHHHHHS-------------------------SS-------SSS----TT-----S--TT--

pLDDT: mean 74.3, std 16.97, range [40.0, 95.69]